Protein AF-A0A5J5QQR5-F1 (afdb_monomer_lite)

Radius of gyration: 16.55 Å; chains: 1; bounding box: 28×54×24 Å

Foldseek 3Di:
DPPVVVPVVVVVVVVVVVVVVLVVQQPAFPVNDPDPPQLSVLCVVVVNTTSSSLVPDDLVRQCPRPPRVVCNVVSVVVVVVD

InterPro domains:
  IPR011260 RNA polymerase, alpha subunit, C-terminal [PF03118] (18-80)

Sequence (82 aa):
MLLYLFFPFHNRLVKLTKKKKETALKSIFIDQSELSFRIYNCLKKSNLHALLDLLNNSREDLMKIEHFSKDVKQILGILEKK

Structure (mmCIF, N/CA/C/O backbone):
data_AF-A0A5J5QQR5-F1
#
_entry.id   AF-A0A5J5QQR5-F1
#
loop_
_atom_site.group_PDB
_atom_site.id
_atom_site.type_symbol
_atom_site.label_atom_id
_atom_site.label_alt_id
_atom_site.label_comp_id
_atom_site.label_asym_id
_atom_site.label_entity_id
_atom_site.label_seq_id
_atom_site.pdbx_PDB_ins_code
_atom_site.Cartn_x
_atom_site.Cartn_y
_atom_site.Cartn_z
_atom_site.occupancy
_atom_site.B_iso_or_equiv
_atom_site.auth_seq_id
_atom_site.auth_comp_id
_atom_site.auth_asym_id
_atom_site.auth_atom_id
_atom_site.pdbx_PDB_model_num
ATOM 1 N N . MET A 1 1 ? -16.587 41.861 -7.204 1.00 47.84 1 MET A N 1
ATOM 2 C CA . MET A 1 1 ? -17.542 40.732 -7.288 1.00 47.84 1 MET A CA 1
ATOM 3 C C . MET A 1 1 ? -17.201 39.824 -8.478 1.00 47.84 1 MET A C 1
ATOM 5 O O . MET A 1 1 ? -17.995 39.700 -9.390 1.00 47.84 1 MET A O 1
ATOM 9 N N . LEU A 1 2 ? -16.006 39.217 -8.512 1.00 48.25 2 LEU A N 1
ATOM 10 C CA . LEU A 1 2 ? -15.635 38.227 -9.549 1.00 48.25 2 LEU A CA 1
ATOM 11 C C . LEU A 1 2 ? -14.816 37.042 -8.998 1.00 48.25 2 LEU A C 1
ATOM 13 O O . LEU A 1 2 ? -14.572 36.081 -9.716 1.00 48.25 2 LEU A O 1
ATOM 17 N N . LEU A 1 3 ? -14.438 37.050 -7.712 1.00 51.78 3 LEU A N 1
ATOM 18 C CA . LEU A 1 3 ? -13.592 35.997 -7.134 1.00 51.78 3 LEU A CA 1
ATOM 19 C C . LEU A 1 3 ? -14.355 34.702 -6.780 1.00 51.78 3 LEU A C 1
ATOM 21 O O . LEU A 1 3 ? -13.746 33.645 -6.654 1.00 51.78 3 LEU A O 1
ATOM 25 N N . TYR A 1 4 ? -15.685 34.758 -6.642 1.00 52.50 4 TYR A N 1
ATOM 26 C CA . TYR A 1 4 ? -16.496 33.616 -6.191 1.00 52.50 4 TYR A CA 1
ATOM 27 C C . TYR A 1 4 ? -16.757 32.558 -7.271 1.00 52.50 4 TYR A C 1
ATOM 29 O O . TYR A 1 4 ? -17.034 31.408 -6.936 1.00 52.50 4 TYR A O 1
ATOM 37 N N . LEU A 1 5 ? -16.626 32.902 -8.560 1.00 49.12 5 LEU A N 1
ATOM 38 C CA . LEU A 1 5 ? -16.781 31.919 -9.636 1.00 49.12 5 LEU A CA 1
ATOM 39 C C . LEU A 1 5 ? -15.538 31.053 -9.836 1.00 49.12 5 LEU A C 1
ATOM 41 O O . LEU A 1 5 ? -15.656 29.992 -10.428 1.00 49.12 5 LEU A O 1
ATOM 45 N N . PHE A 1 6 ? -14.364 31.448 -9.342 1.00 52.62 6 PHE A N 1
ATOM 46 C CA . PHE A 1 6 ? -13.123 30.704 -9.580 1.00 52.62 6 PHE A CA 1
ATOM 47 C C . PHE A 1 6 ? -13.061 29.399 -8.761 1.00 52.62 6 PHE A C 1
ATOM 49 O O . PHE A 1 6 ? -12.606 28.358 -9.238 1.00 52.62 6 PHE A O 1
ATOM 56 N N . PHE A 1 7 ? -13.609 29.413 -7.544 1.00 55.22 7 PHE A N 1
ATOM 57 C CA . PHE A 1 7 ? -13.515 28.306 -6.589 1.00 55.22 7 PHE A CA 1
ATOM 58 C C . PHE A 1 7 ? -14.248 26.998 -6.981 1.00 55.22 7 PHE A C 1
ATOM 60 O O . PHE A 1 7 ? -13.653 25.923 -6.841 1.00 55.22 7 PHE A O 1
ATOM 67 N N . PRO A 1 8 ? -15.493 27.005 -7.512 1.00 58.88 8 PRO A N 1
ATOM 68 C CA . PRO A 1 8 ? -16.175 25.760 -7.886 1.00 58.88 8 PRO A CA 1
ATOM 69 C C . PRO A 1 8 ? -15.514 25.041 -9.073 1.00 58.88 8 PRO A C 1
ATOM 71 O O . PRO A 1 8 ? -15.527 23.805 -9.125 1.00 58.88 8 PRO A O 1
ATOM 74 N N . PHE A 1 9 ? -14.879 25.774 -9.998 1.00 60.88 9 PHE A N 1
ATOM 75 C CA . PHE A 1 9 ? -14.133 25.159 -11.101 1.00 60.88 9 PHE A CA 1
ATOM 76 C C . PHE A 1 9 ? -12.876 24.450 -10.606 1.00 60.88 9 PHE A C 1
ATOM 78 O O . PHE A 1 9 ? -12.624 23.322 -11.032 1.00 60.88 9 PHE A O 1
ATOM 85 N N . HIS A 1 10 ? -12.148 25.033 -9.648 1.00 65.38 10 HIS A N 1
ATOM 86 C CA . HIS A 1 10 ? -11.018 24.355 -9.012 1.00 65.38 10 HIS A CA 1
ATOM 87 C C . HIS A 1 10 ? -11.431 23.041 -8.358 1.00 65.38 10 HIS A C 1
ATOM 89 O O . HIS A 1 10 ? -10.775 22.025 -8.578 1.00 65.38 10 HIS A O 1
ATOM 95 N N . ASN A 1 11 ? -12.557 23.011 -7.642 1.00 69.00 11 ASN A N 1
ATOM 96 C CA . ASN A 1 11 ? -13.040 21.773 -7.032 1.00 69.00 11 ASN A CA 1
ATOM 97 C C . ASN A 1 11 ? -13.365 20.696 -8.087 1.00 69.00 11 ASN A C 1
ATOM 99 O O . ASN A 1 11 ? -13.029 19.522 -7.923 1.00 69.00 11 ASN A O 1
ATOM 103 N N . ARG A 1 12 ? -13.961 21.088 -9.223 1.00 76.06 12 ARG A N 1
ATOM 104 C CA . ARG A 1 12 ? -14.244 20.167 -10.335 1.00 76.06 12 ARG A CA 1
ATOM 105 C C . ARG A 1 12 ? -12.964 19.663 -11.006 1.00 76.06 12 ARG A C 1
ATOM 107 O O . ARG A 1 12 ? -12.871 18.468 -11.276 1.00 76.06 12 ARG A O 1
ATOM 114 N N . LEU A 1 13 ? -11.975 20.530 -11.230 1.00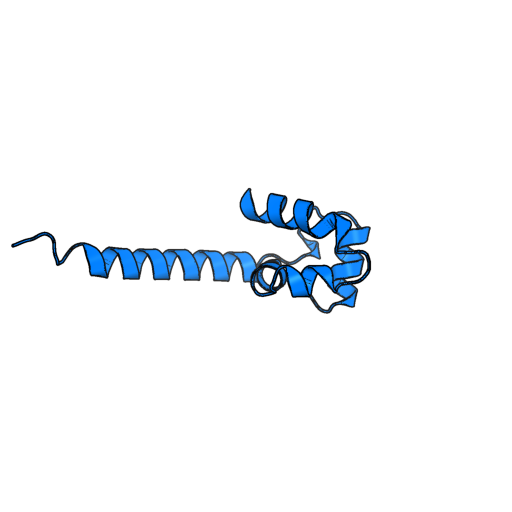 76.94 13 LEU A N 1
ATOM 115 C CA . LEU A 1 13 ? -10.670 20.151 -11.782 1.00 76.94 13 LEU A CA 1
ATOM 116 C C . LEU A 1 13 ? -9.917 19.203 -10.843 1.00 76.94 13 LEU A C 1
ATOM 118 O O . LEU A 1 13 ? -9.451 18.162 -11.294 1.00 76.94 13 LEU A O 1
ATOM 122 N N . VAL A 1 14 ? -9.888 19.495 -9.539 1.00 76.69 1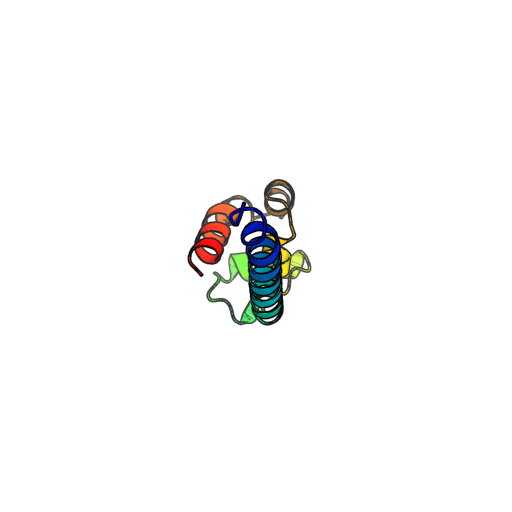4 VAL A N 1
ATOM 123 C CA . VAL A 1 14 ? -9.303 18.617 -8.511 1.00 76.69 14 VAL A CA 1
ATOM 124 C C . VAL A 1 14 ? -10.020 17.264 -8.467 1.00 76.69 14 VAL A C 1
ATOM 126 O O . VAL A 1 14 ? -9.383 16.219 -8.349 1.00 76.69 14 VAL A O 1
ATOM 129 N N . LYS A 1 15 ? -11.349 17.237 -8.609 1.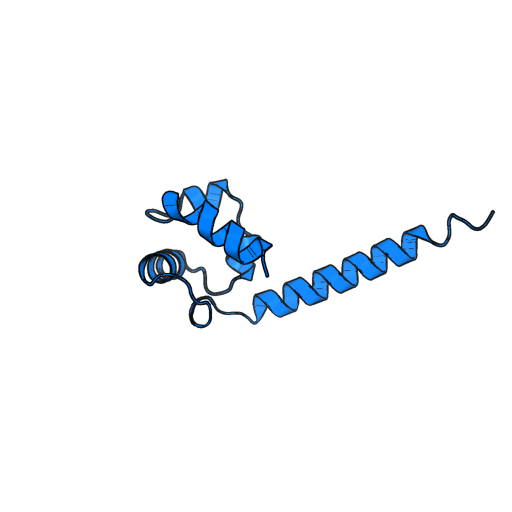00 80.31 15 LYS A N 1
ATOM 130 C CA . LYS A 1 15 ? -12.116 15.984 -8.669 1.00 80.31 15 LYS A CA 1
ATOM 131 C C . LYS A 1 15 ? -11.793 15.169 -9.925 1.00 80.31 15 LYS A C 1
ATOM 133 O O . LYS A 1 15 ? -11.693 13.947 -9.848 1.00 80.31 15 LYS A O 1
ATOM 138 N N . LEU A 1 16 ? -11.612 15.827 -11.071 1.00 76.56 16 LEU A N 1
ATOM 139 C CA . LEU A 1 16 ? -11.231 15.178 -12.328 1.00 76.56 16 LEU A CA 1
ATOM 140 C C . LEU A 1 16 ? -9.797 14.640 -12.283 1.00 76.56 16 LEU A C 1
ATOM 142 O O . LEU A 1 16 ? -9.564 13.517 -12.727 1.00 76.56 16 LEU A O 1
ATOM 146 N N . THR A 1 17 ? -8.847 15.390 -11.720 1.00 75.06 17 THR A N 1
ATOM 147 C CA . THR A 1 17 ? -7.462 14.926 -11.560 1.00 75.06 17 THR A CA 1
ATOM 148 C C . THR A 1 17 ? -7.371 13.771 -10.568 1.00 75.06 17 THR A C 1
ATOM 150 O O . THR A 1 17 ? -6.694 12.790 -10.865 1.00 75.06 17 THR A O 1
ATOM 153 N N . LYS A 1 18 ? -8.118 13.814 -9.454 1.00 80.31 18 LYS A N 1
ATOM 154 C CA . LYS A 1 18 ? -8.241 12.678 -8.525 1.00 80.31 18 LYS A CA 1
ATOM 155 C C . LYS A 1 18 ? -8.807 11.436 -9.212 1.00 80.31 18 LYS A C 1
ATOM 157 O O . LYS A 1 18 ? -8.181 10.389 -9.137 1.00 80.31 18 LYS A O 1
ATOM 162 N N . LYS A 1 19 ? -9.915 11.555 -9.956 1.00 79.50 19 LYS A N 1
ATOM 163 C CA . LYS A 1 19 ? -10.488 10.422 -10.709 1.00 79.50 19 LYS A CA 1
ATOM 164 C C . LYS A 1 19 ? -9.523 9.845 -11.745 1.00 79.50 19 LYS A C 1
ATOM 166 O O . LYS A 1 19 ? -9.445 8.628 -11.888 1.00 79.50 19 LYS A O 1
ATOM 171 N N . LYS A 1 20 ? -8.783 10.698 -12.463 1.00 78.94 20 LYS A N 1
ATOM 172 C CA . LYS A 1 20 ? -7.761 10.252 -13.423 1.00 78.94 20 LYS A CA 1
ATOM 173 C C . LYS A 1 20 ? -6.625 9.500 -12.726 1.00 78.94 20 LYS A C 1
ATOM 175 O O . LYS A 1 20 ? -6.268 8.424 -13.190 1.00 78.94 20 LYS A O 1
ATOM 180 N N . LYS A 1 21 ? -6.113 10.018 -11.601 1.00 79.44 21 LYS A N 1
ATOM 181 C CA . LYS A 1 21 ? -5.105 9.325 -10.779 1.00 79.44 21 LYS A CA 1
ATOM 182 C C . LYS A 1 21 ? -5.619 7.984 -10.266 1.00 79.44 21 LYS A C 1
ATOM 184 O O . LYS A 1 21 ? -4.942 6.981 -10.422 1.00 79.44 21 LYS A O 1
ATOM 189 N N . GLU A 1 22 ? -6.831 7.949 -9.723 1.00 81.31 22 GLU A N 1
ATOM 190 C CA . GLU A 1 22 ? -7.448 6.719 -9.224 1.00 81.31 22 GLU A CA 1
ATOM 191 C C . GLU A 1 22 ? -7.586 5.670 -10.339 1.00 81.31 22 GLU A C 1
ATOM 193 O O . GLU A 1 22 ? -7.259 4.506 -10.141 1.00 81.31 22 GLU A O 1
ATOM 198 N N . THR A 1 23 ? -7.987 6.092 -11.543 1.00 80.44 23 THR A N 1
ATOM 199 C CA . THR A 1 23 ? -8.092 5.210 -12.719 1.00 80.44 23 THR A CA 1
ATOM 200 C C . THR A 1 23 ? -6.723 4.681 -13.154 1.00 80.44 23 THR A C 1
ATOM 202 O O . THR A 1 23 ? -6.588 3.489 -13.409 1.00 80.44 23 THR A O 1
ATOM 205 N N . ALA A 1 24 ? -5.698 5.538 -13.183 1.00 81.00 24 ALA A N 1
ATOM 206 C CA . ALA A 1 24 ? -4.331 5.131 -13.508 1.00 81.00 24 ALA A CA 1
ATOM 207 C C . ALA A 1 24 ? -3.762 4.138 -12.478 1.00 81.00 24 ALA A C 1
ATOM 209 O O . ALA A 1 24 ? -3.102 3.170 -12.841 1.00 81.00 24 ALA A O 1
ATOM 210 N N . LEU A 1 25 ? -4.062 4.332 -11.193 1.00 79.44 25 LEU A N 1
ATOM 211 C CA . LEU A 1 25 ? -3.595 3.457 -10.115 1.00 79.44 25 LEU A CA 1
ATOM 212 C C . LEU A 1 25 ? -4.369 2.131 -10.054 1.00 79.44 25 LEU A C 1
ATOM 214 O O . LEU A 1 25 ? -3.778 1.120 -9.689 1.00 79.44 25 LEU A O 1
ATOM 218 N N . LYS A 1 26 ? -5.643 2.099 -10.483 1.00 81.25 26 LYS A N 1
ATOM 219 C CA . LYS A 1 26 ? -6.392 0.842 -10.709 1.00 81.25 26 LYS A CA 1
ATOM 220 C C . LYS A 1 26 ? -5.758 -0.017 -11.794 1.00 81.25 26 LYS A C 1
ATOM 222 O O . LYS A 1 26 ? -5.805 -1.234 -11.693 1.00 81.25 26 LYS A O 1
ATOM 227 N N . SER A 1 27 ? -5.190 0.606 -12.827 1.00 80.38 27 SER A N 1
ATOM 228 C CA . SER A 1 27 ? -4.562 -0.124 -13.932 1.00 80.38 27 SER A CA 1
ATOM 229 C C . SER A 1 27 ? -3.153 -0.638 -13.629 1.00 80.38 27 SER A C 1
ATOM 231 O O . SER A 1 27 ? -2.628 -1.412 -14.424 1.00 80.38 27 SER A O 1
ATOM 233 N N . ILE A 1 28 ? -2.538 -0.230 -12.511 1.00 83.38 28 ILE A N 1
ATOM 234 C CA . ILE A 1 28 ? -1.199 -0.691 -12.126 1.00 83.38 28 ILE A CA 1
ATOM 235 C C . ILE A 1 28 ? -1.335 -1.831 -11.120 1.00 83.38 28 ILE A C 1
ATOM 237 O O . ILE A 1 28 ? -1.636 -1.620 -9.940 1.00 83.38 28 ILE A O 1
ATOM 241 N N . PHE A 1 29 ? -1.073 -3.042 -11.601 1.00 86.44 29 PHE A N 1
ATOM 242 C CA . PHE A 1 29 ? -1.021 -4.238 -10.769 1.00 86.44 29 PHE A CA 1
ATOM 243 C C . PHE A 1 29 ? 0.275 -4.293 -9.951 1.00 86.44 29 PHE A C 1
ATOM 245 O O . PHE A 1 29 ? 1.321 -3.775 -10.361 1.00 86.44 29 PHE A O 1
ATOM 252 N N . ILE A 1 30 ? 0.227 -4.957 -8.795 1.00 86.44 30 ILE A N 1
ATOM 253 C CA . ILE A 1 30 ? 1.415 -5.148 -7.950 1.00 86.44 30 ILE A CA 1
ATOM 254 C C . ILE A 1 30 ? 2.493 -5.986 -8.658 1.00 86.44 30 ILE A C 1
ATOM 256 O O . ILE A 1 30 ? 3.674 -5.755 -8.430 1.00 86.44 30 ILE A O 1
ATOM 260 N N . ASP A 1 31 ? 2.099 -6.882 -9.568 1.00 83.25 31 ASP A N 1
ATOM 261 C CA . ASP A 1 31 ? 2.979 -7.728 -10.391 1.00 83.25 31 ASP A CA 1
ATOM 262 C C . ASP A 1 31 ? 3.813 -6.913 -11.396 1.00 83.25 31 ASP A C 1
ATOM 264 O O . ASP A 1 31 ? 4.876 -7.350 -11.825 1.00 83.25 31 ASP A O 1
ATOM 268 N N . GLN A 1 32 ? 3.339 -5.720 -11.771 1.00 82.94 32 GLN A N 1
ATOM 269 C CA . GLN A 1 32 ? 4.042 -4.786 -12.661 1.00 82.94 32 GLN A CA 1
ATOM 270 C C . GLN A 1 32 ? 4.872 -3.756 -11.890 1.00 82.94 32 GLN A C 1
ATOM 272 O O . GLN A 1 32 ? 5.564 -2.930 -12.484 1.00 82.94 32 GLN A O 1
ATOM 277 N N . SER A 1 33 ? 4.749 -3.746 -10.565 1.00 77.69 33 SER A N 1
ATOM 278 C CA . SER A 1 33 ? 5.477 -2.822 -9.711 1.00 77.69 33 SER A CA 1
ATOM 279 C C . SER A 1 33 ? 6.824 -3.441 -9.346 1.00 77.69 33 SER A C 1
ATOM 281 O O . SER A 1 33 ? 6.894 -4.622 -9.021 1.00 77.69 33 SER A O 1
ATOM 283 N N . GLU A 1 34 ? 7.893 -2.644 -9.348 1.00 79.38 34 GLU A N 1
ATOM 284 C CA . GLU A 1 34 ? 9.249 -3.062 -8.944 1.00 79.38 34 GLU A CA 1
ATOM 285 C C . GLU A 1 34 ? 9.367 -3.234 -7.413 1.00 79.38 34 GLU A C 1
ATOM 287 O O . GLU A 1 34 ? 10.259 -2.701 -6.754 1.00 79.38 34 GLU A O 1
ATOM 292 N N . LEU A 1 35 ? 8.408 -3.938 -6.809 1.00 81.44 35 LEU A N 1
ATOM 293 C CA . LEU A 1 35 ? 8.395 -4.262 -5.391 1.00 81.44 35 LEU A CA 1
ATOM 294 C C . LEU A 1 35 ? 9.291 -5.474 -5.133 1.00 81.44 35 LEU A C 1
ATOM 296 O O . LEU A 1 35 ? 9.429 -6.372 -5.962 1.00 81.44 35 LEU A O 1
ATOM 300 N N . SER A 1 36 ? 9.866 -5.541 -3.934 1.00 83.75 36 SER A N 1
ATOM 301 C CA . SER A 1 36 ? 10.595 -6.737 -3.508 1.00 83.75 36 SER A CA 1
ATOM 302 C C . SER A 1 36 ? 9.675 -7.966 -3.504 1.00 83.75 36 SER A C 1
ATOM 304 O O . SER A 1 36 ? 8.509 -7.876 -3.115 1.00 83.75 36 SER A O 1
ATOM 306 N N . PHE A 1 37 ? 10.215 -9.141 -3.841 1.00 83.19 37 PHE A N 1
ATOM 307 C CA . PHE A 1 37 ? 9.485 -10.418 -3.832 1.00 83.19 37 PHE A CA 1
ATOM 308 C C . PHE A 1 37 ? 8.763 -10.690 -2.500 1.00 83.19 37 PHE A C 1
ATOM 310 O O . PHE A 1 37 ? 7.661 -11.240 -2.465 1.00 83.19 37 PHE A O 1
ATOM 317 N N . ARG A 1 38 ? 9.359 -10.254 -1.384 1.00 82.94 38 ARG A N 1
ATOM 318 C CA . ARG A 1 38 ? 8.761 -10.377 -0.049 1.00 82.94 38 ARG A CA 1
ATOM 319 C C . ARG A 1 38 ? 7.494 -9.533 0.091 1.00 82.94 38 ARG A C 1
ATOM 321 O O . ARG A 1 38 ? 6.482 -10.033 0.574 1.00 82.94 38 ARG A O 1
ATOM 328 N N . ILE A 1 39 ? 7.553 -8.286 -0.369 1.00 81.94 39 ILE A N 1
ATOM 329 C CA . ILE A 1 39 ? 6.438 -7.334 -0.369 1.00 81.94 39 ILE A CA 1
ATOM 330 C C . ILE A 1 39 ? 5.316 -7.862 -1.264 1.00 81.94 39 ILE A C 1
ATOM 332 O O . ILE A 1 39 ? 4.174 -7.955 -0.819 1.00 81.94 39 ILE A O 1
ATOM 336 N N . TYR A 1 40 ? 5.661 -8.282 -2.483 1.00 85.75 40 TYR A N 1
ATOM 337 C CA . TYR A 1 40 ? 4.731 -8.889 -3.433 1.00 85.75 40 TYR A CA 1
ATOM 338 C C . TYR A 1 40 ? 3.949 -10.054 -2.810 1.00 85.75 40 TYR A C 1
ATOM 340 O O . TYR A 1 40 ? 2.719 -10.065 -2.824 1.00 85.75 40 TYR A O 1
ATOM 348 N N . ASN A 1 41 ? 4.651 -11.005 -2.187 1.00 85.62 41 ASN A N 1
ATOM 349 C CA . ASN A 1 41 ? 4.008 -12.169 -1.579 1.00 85.62 41 ASN A CA 1
ATOM 350 C C . ASN A 1 41 ? 3.108 -11.807 -0.391 1.00 85.62 41 ASN A C 1
ATOM 352 O O . ASN A 1 41 ? 2.067 -12.437 -0.212 1.00 85.62 41 ASN A O 1
ATOM 356 N N . CYS A 1 42 ? 3.477 -10.807 0.415 1.00 85.56 42 CYS A N 1
ATOM 357 C CA . CYS A 1 42 ? 2.635 -10.348 1.525 1.00 85.56 42 CYS A CA 1
ATOM 358 C C . CYS A 1 42 ? 1.337 -9.706 1.016 1.00 85.56 42 CYS A C 1
ATOM 360 O O . CYS A 1 42 ? 0.257 -10.011 1.524 1.00 85.56 42 CYS A O 1
ATOM 362 N N . LEU A 1 43 ? 1.430 -8.873 -0.025 1.00 85.94 43 LEU A N 1
ATOM 363 C CA . LEU A 1 43 ? 0.268 -8.251 -0.667 1.00 85.94 43 LEU A CA 1
ATOM 364 C C . LEU A 1 43 ? -0.660 -9.290 -1.283 1.00 85.94 43 LEU A C 1
ATOM 366 O O . LEU A 1 43 ? -1.860 -9.283 -1.013 1.00 85.94 43 LEU A O 1
ATOM 370 N N . LYS A 1 44 ? -0.087 -10.238 -2.027 1.00 86.81 44 LYS A N 1
ATOM 371 C CA . LYS A 1 44 ? -0.838 -11.310 -2.679 1.00 86.81 44 LYS A CA 1
ATOM 372 C C . LYS A 1 44 ? -1.573 -12.199 -1.674 1.00 86.81 44 LYS A C 1
ATOM 374 O O . LYS A 1 44 ? -2.728 -12.531 -1.903 1.00 86.81 44 LYS A O 1
ATOM 379 N N . LYS A 1 45 ? -0.944 -12.539 -0.540 1.00 87.12 45 LYS A N 1
ATOM 380 C CA . LYS A 1 45 ? -1.596 -13.273 0.565 1.00 87.12 45 LYS A CA 1
ATOM 381 C C . LYS A 1 45 ? -2.738 -12.491 1.219 1.00 87.12 45 LYS A C 1
ATOM 383 O O . LYS A 1 45 ? -3.640 -13.100 1.779 1.00 87.12 45 LYS A O 1
ATOM 388 N N . SER A 1 46 ? -2.690 -11.164 1.141 1.00 84.56 46 SER A N 1
ATOM 389 C CA . SER A 1 46 ? -3.693 -10.257 1.708 1.00 84.56 46 SER A CA 1
ATOM 390 C C . SER A 1 46 ? -4.782 -9.866 0.704 1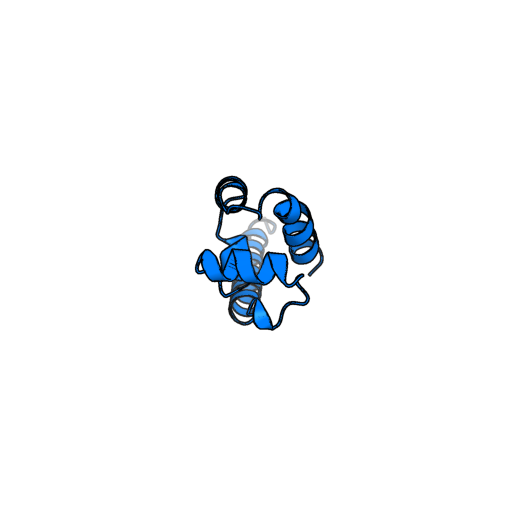.00 84.56 46 SER A C 1
ATOM 392 O O . SER A 1 46 ? -5.576 -8.977 0.995 1.00 84.56 46 SER A O 1
ATOM 394 N N . ASN A 1 47 ? -4.822 -10.510 -0.471 1.00 85.81 47 ASN A N 1
ATOM 395 C CA . ASN A 1 47 ? -5.738 -10.207 -1.577 1.00 85.81 47 ASN A CA 1
ATOM 396 C C . ASN A 1 47 ? -5.644 -8.759 -2.099 1.00 85.81 47 ASN A C 1
ATOM 398 O O . ASN A 1 47 ? -6.626 -8.206 -2.592 1.00 85.81 47 ASN A O 1
ATOM 402 N N . LEU A 1 48 ? -4.467 -8.135 -1.992 1.00 87.56 48 LEU A N 1
ATOM 403 C CA . LEU A 1 48 ? -4.188 -6.824 -2.579 1.00 87.56 48 LEU A CA 1
ATOM 404 C C . LEU A 1 48 ? -3.498 -7.046 -3.925 1.00 87.56 48 LEU A C 1
ATOM 406 O O . LEU A 1 48 ? -2.422 -7.642 -3.970 1.00 87.56 48 LEU A O 1
ATOM 410 N N . HIS A 1 49 ? -4.115 -6.587 -5.015 1.00 87.81 49 HIS A N 1
ATOM 411 C CA . HIS A 1 49 ? -3.674 -6.905 -6.380 1.00 87.81 49 HIS A CA 1
ATOM 412 C C . HIS A 1 49 ? -3.292 -5.664 -7.194 1.00 87.81 49 HIS A C 1
ATOM 414 O O . 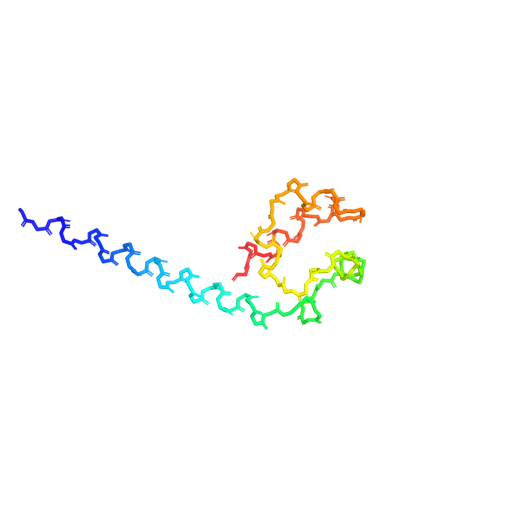HIS A 1 49 ? -2.522 -5.772 -8.151 1.00 87.81 49 HIS A O 1
ATOM 420 N N . ALA A 1 50 ? -3.770 -4.480 -6.808 1.00 87.56 50 ALA A N 1
ATOM 421 C CA . ALA A 1 50 ? -3.448 -3.212 -7.454 1.00 87.56 50 ALA A CA 1
ATOM 422 C C . ALA A 1 50 ? -2.840 -2.201 -6.472 1.00 87.56 50 ALA A C 1
ATOM 424 O O . ALA A 1 50 ? -3.080 -2.242 -5.265 1.00 87.56 50 ALA A O 1
ATOM 425 N N . LEU A 1 51 ? -2.094 -1.225 -7.000 1.00 84.38 51 LEU A N 1
ATOM 426 C CA . LEU A 1 51 ? -1.577 -0.115 -6.189 1.00 84.38 51 LEU A CA 1
ATOM 427 C C . LEU A 1 51 ? -2.694 0.741 -5.584 1.00 84.38 51 LEU A C 1
ATOM 429 O O . LEU A 1 51 ? -2.494 1.352 -4.536 1.00 84.38 51 LEU A O 1
ATOM 433 N N . LEU A 1 52 ? -3.875 0.783 -6.209 1.00 85.88 52 LEU A N 1
ATOM 434 C CA . LEU A 1 52 ? -5.015 1.451 -5.593 1.00 85.88 52 LEU A CA 1
ATOM 435 C C . LEU A 1 52 ? -5.427 0.777 -4.277 1.00 85.88 52 LEU A C 1
ATOM 437 O O . LEU A 1 52 ? -5.770 1.484 -3.332 1.00 85.88 52 LEU A O 1
ATOM 441 N N . ASP A 1 53 ? -5.375 -0.554 -4.194 1.00 86.31 53 ASP A N 1
ATOM 442 C CA . ASP A 1 53 ? -5.782 -1.270 -2.983 1.00 86.31 53 ASP A CA 1
ATOM 443 C C . ASP A 1 53 ? -4.910 -0.839 -1.797 1.00 86.31 53 ASP A C 1
ATOM 445 O O . ASP A 1 53 ? -5.413 -0.637 -0.697 1.00 86.31 53 ASP A O 1
ATOM 449 N N . LEU A 1 54 ? -3.621 -0.579 -2.035 1.00 83.88 54 LEU A N 1
ATOM 450 C CA . LEU A 1 54 ? -2.709 -0.029 -1.031 1.00 83.88 54 LEU A CA 1
ATOM 451 C C . LEU A 1 54 ? -3.120 1.362 -0.540 1.00 83.88 54 LEU A C 1
ATOM 453 O O . LEU A 1 54 ? -3.034 1.632 0.652 1.00 83.88 54 LEU A O 1
ATOM 457 N N . LEU A 1 55 ? -3.564 2.240 -1.440 1.00 81.44 55 LEU A N 1
ATOM 458 C CA . LEU A 1 55 ? -3.960 3.612 -1.098 1.00 81.44 55 LEU A CA 1
ATOM 459 C C . LEU A 1 55 ? -5.347 3.706 -0.458 1.00 81.44 55 LEU A C 1
ATOM 461 O O . LEU A 1 55 ? -5.625 4.667 0.254 1.00 81.44 55 LEU A O 1
ATOM 465 N N . ASN A 1 56 ? -6.214 2.730 -0.726 1.00 84.69 56 ASN A N 1
ATOM 466 C CA . ASN A 1 56 ? -7.545 2.649 -0.131 1.00 84.69 56 ASN A CA 1
ATOM 467 C C . ASN A 1 56 ? -7.536 2.033 1.275 1.00 84.69 56 ASN A C 1
ATOM 469 O O . ASN A 1 56 ? -8.529 2.160 1.989 1.00 84.69 56 ASN A O 1
ATOM 473 N N . ASN A 1 57 ? -6.446 1.375 1.675 1.00 84.25 57 ASN A N 1
ATOM 474 C CA . ASN A 1 57 ? -6.280 0.851 3.025 1.00 84.25 57 ASN A CA 1
ATOM 475 C C . ASN A 1 57 ? -5.655 1.902 3.949 1.00 84.25 57 ASN A C 1
ATOM 477 O O . ASN A 1 57 ? -4.789 2.682 3.547 1.00 84.25 57 ASN A O 1
ATOM 481 N N . SER A 1 58 ? -6.075 1.905 5.216 1.00 83.12 58 SER A N 1
ATOM 482 C CA . SER A 1 58 ? -5.436 2.746 6.226 1.00 83.12 58 SER A CA 1
ATOM 483 C C . SER A 1 58 ? -4.020 2.248 6.522 1.00 83.12 58 SER A C 1
ATOM 485 O O . SER A 1 58 ? -3.688 1.075 6.326 1.00 83.12 58 SER A O 1
ATOM 487 N N . ARG A 1 59 ? -3.164 3.134 7.037 1.00 79.38 59 ARG A N 1
ATOM 488 C CA . ARG A 1 59 ? -1.814 2.746 7.457 1.00 79.38 59 ARG A CA 1
ATOM 489 C C . ARG A 1 59 ? -1.868 1.672 8.543 1.00 79.38 59 ARG A C 1
ATOM 491 O O . ARG A 1 59 ? -1.034 0.770 8.545 1.00 79.38 59 ARG A O 1
ATOM 498 N N . GLU A 1 60 ? -2.843 1.763 9.438 1.00 82.25 60 GLU A N 1
ATOM 499 C CA . GLU A 1 60 ? -3.105 0.809 10.508 1.00 82.25 60 GLU A CA 1
ATOM 500 C C . GLU A 1 60 ? -3.484 -0.564 9.944 1.00 82.25 60 GLU A C 1
ATOM 502 O O . GLU A 1 60 ? -2.986 -1.577 10.428 1.00 82.25 60 GLU A O 1
ATOM 507 N N . ASP A 1 61 ? -4.304 -0.615 8.892 1.00 84.00 61 ASP A N 1
ATOM 508 C CA . ASP A 1 61 ? -4.683 -1.872 8.239 1.00 84.00 61 ASP A CA 1
ATOM 509 C C . ASP A 1 61 ? -3.508 -2.496 7.484 1.00 84.00 61 ASP A C 1
ATOM 511 O O . ASP A 1 61 ? -3.270 -3.697 7.598 1.00 84.00 61 ASP A O 1
ATOM 515 N N . LEU A 1 62 ? -2.690 -1.682 6.811 1.00 83.19 62 LEU A N 1
ATOM 516 C CA . LEU A 1 62 ? -1.454 -2.156 6.183 1.00 83.19 62 LEU A CA 1
ATOM 517 C C . LEU A 1 62 ? -0.432 -2.657 7.216 1.00 83.19 62 LEU A C 1
ATOM 519 O O . LEU A 1 62 ? 0.308 -3.601 6.946 1.00 83.19 62 LEU A O 1
A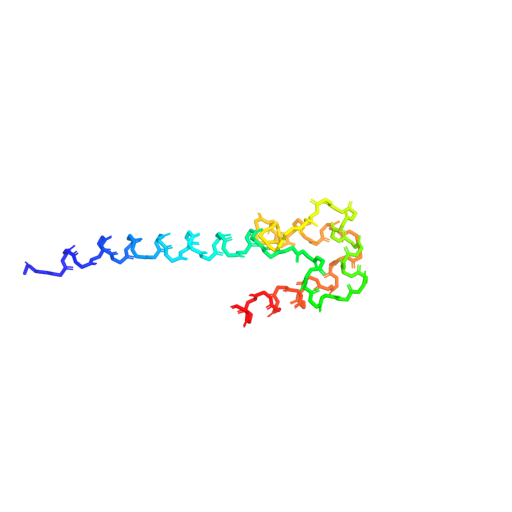TOM 523 N N . MET A 1 63 ? -0.387 -2.064 8.412 1.00 81.69 63 MET A N 1
ATOM 524 C CA . MET A 1 63 ? 0.476 -2.526 9.506 1.00 81.69 63 MET A CA 1
ATOM 525 C C . MET A 1 63 ? 0.038 -3.867 10.102 1.00 81.69 63 MET A C 1
ATOM 527 O O . MET A 1 63 ? 0.888 -4.566 10.655 1.00 81.69 63 MET A O 1
ATOM 531 N N . LYS A 1 64 ? -1.247 -4.234 9.989 1.00 82.38 64 LYS A N 1
ATOM 532 C CA . LYS A 1 64 ? -1.764 -5.547 10.418 1.00 82.38 64 LYS A CA 1
ATOM 533 C C . LYS A 1 64 ? -1.356 -6.674 9.474 1.00 82.38 64 LYS A C 1
ATOM 535 O O . LYS A 1 64 ? -1.397 -7.831 9.881 1.00 82.38 64 LYS A O 1
ATOM 540 N N . ILE A 1 65 ? -0.962 -6.359 8.237 1.00 79.88 65 ILE A N 1
ATOM 541 C CA . ILE A 1 65 ? -0.465 -7.369 7.307 1.00 79.88 65 ILE A CA 1
ATOM 542 C C . ILE A 1 65 ? 0.873 -7.890 7.840 1.00 79.88 65 ILE A C 1
ATOM 544 O O . ILE A 1 65 ? 1.872 -7.166 7.940 1.00 79.88 65 ILE A O 1
ATOM 548 N N . GLU A 1 66 ? 0.878 -9.169 8.203 1.00 69.50 66 GLU A N 1
ATOM 549 C CA . GLU A 1 66 ? 2.041 -9.843 8.762 1.00 69.50 66 GLU A CA 1
ATOM 550 C C . GLU A 1 66 ? 3.236 -9.737 7.802 1.00 69.50 66 GLU A C 1
ATOM 552 O O . GLU A 1 66 ? 3.104 -9.891 6.589 1.00 69.50 66 GLU A O 1
ATOM 557 N N . HIS A 1 67 ? 4.412 -9.413 8.345 1.00 70.19 67 HIS A N 1
ATOM 558 C CA . HIS A 1 67 ? 5.650 -9.123 7.603 1.00 70.19 67 HIS A CA 1
ATOM 559 C C . HIS A 1 67 ? 5.647 -7.880 6.699 1.00 70.19 67 HIS A C 1
ATOM 561 O O . HIS A 1 67 ? 6.707 -7.529 6.184 1.00 70.19 67 HIS A O 1
ATOM 567 N N . PHE A 1 68 ? 4.526 -7.170 6.573 1.00 71.19 68 PHE A N 1
ATOM 568 C CA . PHE A 1 68 ? 4.417 -5.952 5.773 1.00 71.19 68 PHE A CA 1
ATOM 569 C C . PHE A 1 68 ? 4.801 -4.695 6.562 1.00 71.19 68 PHE A C 1
ATOM 571 O O . PHE A 1 68 ? 5.393 -3.777 6.005 1.00 71.19 68 PHE A O 1
ATOM 578 N N . SER A 1 69 ? 4.546 -4.669 7.878 1.00 66.62 69 SER A N 1
ATOM 579 C CA . SER A 1 69 ? 4.698 -3.492 8.759 1.00 66.62 69 SER A CA 1
ATOM 580 C C . SER A 1 69 ? 6.054 -2.765 8.665 1.00 66.62 69 SER A C 1
ATOM 582 O O . SER A 1 69 ? 6.104 -1.533 8.661 1.00 66.62 69 SER A O 1
ATOM 584 N N . LYS A 1 70 ? 7.163 -3.505 8.516 1.00 70.75 70 LYS A N 1
ATOM 585 C CA . LYS A 1 70 ? 8.508 -2.913 8.372 1.00 70.75 70 LYS A CA 1
ATOM 586 C C . LYS A 1 70 ? 8.704 -2.227 7.013 1.00 70.75 70 LYS A C 1
ATOM 588 O O . LYS A 1 70 ? 9.415 -1.227 6.931 1.00 70.75 70 LYS A O 1
ATOM 593 N N . ASP A 1 71 ? 8.021 -2.726 5.989 1.00 75.69 71 ASP A N 1
ATOM 594 C CA . ASP A 1 71 ? 8.165 -2.317 4.594 1.00 75.69 71 ASP A CA 1
ATOM 595 C C . ASP A 1 71 ? 7.072 -1.307 4.165 1.00 75.69 71 ASP A C 1
ATOM 597 O O . ASP A 1 71 ? 7.254 -0.593 3.179 1.00 75.69 71 ASP A O 1
ATOM 601 N N . VAL A 1 72 ? 5.989 -1.136 4.949 1.00 75.00 72 VAL A N 1
ATOM 602 C CA . VAL A 1 72 ? 4.894 -0.162 4.703 1.00 75.00 72 VAL A CA 1
ATOM 603 C C . VAL A 1 72 ? 5.423 1.243 4.414 1.00 75.00 72 VAL A C 1
ATOM 605 O O . VAL A 1 72 ? 4.991 1.883 3.458 1.00 75.00 72 VAL A O 1
ATOM 608 N N . LYS A 1 73 ? 6.376 1.737 5.219 1.00 75.25 73 LYS A N 1
ATOM 609 C CA . LYS A 1 73 ? 6.957 3.079 5.025 1.00 75.25 73 LYS A CA 1
ATOM 610 C C . LYS A 1 73 ? 7.666 3.214 3.679 1.00 75.25 73 LYS A C 1
ATOM 612 O O . LYS A 1 73 ? 7.586 4.265 3.054 1.00 75.25 73 LYS A O 1
ATOM 617 N N . GLN A 1 74 ? 8.370 2.170 3.252 1.00 75.50 74 GLN A N 1
ATOM 618 C CA . GLN A 1 74 ? 9.107 2.187 1.995 1.00 75.50 74 GLN A CA 1
ATOM 619 C C . GLN A 1 74 ? 8.140 2.169 0.806 1.00 75.50 74 GLN A C 1
ATOM 621 O O . GLN A 1 74 ? 8.322 2.923 -0.142 1.00 75.50 74 GLN A O 1
ATOM 626 N N . ILE A 1 75 ? 7.075 1.374 0.896 1.00 76.56 75 ILE A N 1
ATOM 627 C CA . ILE A 1 75 ? 6.061 1.227 -0.155 1.00 76.56 75 ILE A CA 1
ATOM 628 C C . ILE A 1 75 ? 5.238 2.504 -0.313 1.00 76.56 75 ILE A C 1
ATOM 630 O O . ILE A 1 75 ? 5.070 2.981 -1.433 1.00 76.56 75 ILE A O 1
ATOM 634 N N . LEU A 1 76 ? 4.790 3.098 0.799 1.00 76.31 76 LEU A N 1
ATOM 635 C CA . LEU A 1 76 ? 4.136 4.407 0.784 1.00 76.31 76 LEU A CA 1
ATOM 636 C C . LEU A 1 76 ? 5.061 5.478 0.196 1.00 76.31 76 LEU A C 1
ATOM 638 O O . LEU A 1 76 ? 4.619 6.264 -0.630 1.00 76.31 76 LEU A O 1
ATOM 642 N N . GLY A 1 77 ? 6.356 5.456 0.524 1.00 74.19 77 GLY A N 1
ATOM 643 C CA . GLY A 1 77 ? 7.328 6.380 -0.065 1.00 74.19 77 GLY A CA 1
ATOM 644 C C . GLY A 1 77 ? 7.539 6.193 -1.575 1.00 74.19 77 GLY A C 1
ATOM 645 O O . GLY A 1 77 ? 7.769 7.170 -2.283 1.00 74.19 77 GLY A O 1
ATOM 646 N N . ILE A 1 78 ? 7.450 4.961 -2.090 1.00 73.69 78 ILE A N 1
ATOM 647 C CA . ILE A 1 78 ? 7.493 4.681 -3.537 1.00 73.69 78 ILE A CA 1
ATOM 648 C C . ILE A 1 78 ? 6.212 5.185 -4.217 1.00 73.69 78 ILE A C 1
ATOM 650 O O . ILE A 1 78 ? 6.285 5.772 -5.295 1.00 73.69 78 ILE A O 1
ATOM 654 N N . LEU A 1 79 ? 5.055 4.992 -3.578 1.00 71.88 79 LEU A N 1
ATOM 655 C CA . LEU A 1 79 ? 3.755 5.470 -4.054 1.00 71.88 79 LEU A CA 1
ATOM 656 C C . LEU A 1 79 ? 3.660 6.999 -4.069 1.00 71.88 79 LEU A C 1
ATOM 658 O O . LEU A 1 79 ? 3.128 7.553 -5.020 1.00 71.88 79 LEU A O 1
ATOM 662 N N . GLU A 1 80 ? 4.183 7.681 -3.050 1.00 68.12 80 GLU A N 1
ATOM 663 C CA . GLU A 1 80 ? 4.183 9.148 -2.961 1.00 68.12 80 GLU A CA 1
ATOM 664 C C . GLU A 1 80 ? 5.142 9.812 -3.956 1.00 68.12 80 GLU A C 1
ATOM 666 O O . GLU A 1 80 ? 4.941 10.966 -4.333 1.00 68.12 80 GLU A O 1
ATOM 671 N N . LYS A 1 81 ? 6.187 9.095 -4.388 1.00 62.03 81 LYS A N 1
ATOM 672 C CA . LYS A 1 81 ? 7.135 9.570 -5.406 1.00 62.03 81 LYS A CA 1
ATOM 673 C C . LYS A 1 81 ? 6.646 9.377 -6.846 1.00 62.03 81 LYS A C 1
ATOM 675 O O . LYS A 1 81 ? 7.282 9.920 -7.749 1.00 62.03 81 LYS A O 1
ATOM 680 N N . LYS A 1 82 ? 5.569 8.617 -7.064 1.00 55.34 82 LYS A N 1
ATOM 681 C CA . LYS A 1 82 ? 4.945 8.378 -8.377 1.00 55.34 82 LYS A CA 1
ATOM 682 C C . LYS A 1 82 ? 3.739 9.294 -8.603 1.00 55.34 82 LYS A C 1
ATOM 684 O O . LYS A 1 82 ? 3.567 9.736 -9.759 1.00 55.34 82 LYS A O 1
#

pLDDT: mean 76.49, std 10.37, range [47.84, 87.81]

Organism: Gossypium barbadense (NCBI:txid3634)

Secondary structure (DSSP, 8-state):
--GGGHHHHHHHHHHHHHHHHHHHHHT-BGGGS---HHHHHHHHHTT--BHHHHHHS-HHHHHHSTTTTTTHHHHHHHHHT-